Protein AF-A0A2G8LAC7-F1 (afdb_monomer)

InterPro domains:
  IPR053320 Protein DD3-3 O-glycosylation [PTHR35170] (4-66)

Organism: Stichopus japonicus (NCBI:txid307972)

pLDDT: mean 79.65, std 8.32, range [56.97, 95.5]

Radius of gyration: 18.26 Å; Cα contacts (8 Å, |Δi|>4): 98; chains: 1; bounding box: 43×23×52 Å

Solvent-accessible surface area (backbone atoms only — not comparable to full-atom values): 4796 Å² total; per-residue (Å²): 113,68,69,60,54,50,52,50,51,53,51,56,61,71,64,69,77,75,62,53,74,40,86,70,61,68,16,29,55,57,22,60,73,42,86,63,79,57,54,86,58,75,91,57,103,59,81,34,67,35,83,52,53,41,45,41,46,42,50,51,62,57,98,56,86,46,91,48,67,85,40,31,54,71,86,82,128

Structure (mmCIF, N/CA/C/O backbone):
data_AF-A0A2G8LAC7-F1
#
_entry.id   AF-A0A2G8LAC7-F1
#
loop_
_atom_site.group_PDB
_atom_site.id
_atom_site.type_symbol
_atom_site.label_atom_id
_atom_site.label_alt_id
_atom_site.label_comp_id
_atom_site.label_asym_id
_atom_site.label_entity_id
_atom_site.label_seq_id
_atom_site.pdbx_PDB_ins_code
_atom_site.Cartn_x
_atom_site.Cartn_y
_atom_site.Cartn_z
_atom_site.occupancy
_atom_site.B_iso_or_equiv
_atom_site.auth_seq_id
_atom_site.auth_comp_id
_atom_site.auth_asym_id
_atom_site.auth_atom_id
_atom_site.pdbx_PDB_model_num
ATOM 1 N N . MET A 1 1 ? 24.907 -2.906 -35.418 1.00 69.94 1 MET A N 1
ATOM 2 C CA . MET A 1 1 ? 23.720 -2.048 -35.202 1.00 69.94 1 MET A CA 1
ATOM 3 C C . MET A 1 1 ? 22.751 -2.676 -34.200 1.00 69.94 1 MET A C 1
ATOM 5 O O . MET A 1 1 ? 22.500 -2.063 -33.175 1.00 69.94 1 MET A O 1
ATOM 9 N N . HIS A 1 2 ? 22.320 -3.924 -34.407 1.00 86.06 2 HIS A N 1
ATOM 10 C CA . HIS A 1 2 ? 21.343 -4.618 -33.548 1.00 86.06 2 HIS A CA 1
ATOM 11 C C . HIS A 1 2 ? 21.732 -4.758 -32.065 1.00 86.06 2 HIS A C 1
ATOM 13 O O . HIS A 1 2 ? 20.895 -4.513 -31.205 1.00 86.06 2 HIS A O 1
ATOM 19 N N . LEU A 1 3 ? 22.999 -5.054 -31.746 1.00 89.62 3 LEU A N 1
ATOM 20 C CA . LEU A 1 3 ? 23.449 -5.188 -30.350 1.00 89.62 3 LEU A CA 1
ATOM 21 C C . LEU A 1 3 ? 23.370 -3.868 -29.562 1.00 89.62 3 LEU A C 1
ATOM 23 O O . LEU A 1 3 ? 23.042 -3.867 -28.382 1.00 89.62 3 LEU A O 1
ATOM 27 N N . ARG A 1 4 ? 23.621 -2.731 -30.228 1.00 93.00 4 ARG A N 1
ATOM 28 C CA . ARG A 1 4 ? 23.509 -1.398 -29.614 1.00 93.00 4 ARG A CA 1
ATOM 29 C C . ARG A 1 4 ? 22.049 -1.050 -29.338 1.00 93.00 4 ARG A C 1
ATOM 31 O O . ARG A 1 4 ? 21.737 -0.576 -28.256 1.00 93.00 4 ARG A O 1
ATOM 38 N N . CYS A 1 5 ? 21.158 -1.340 -30.287 1.00 93.00 5 CYS A N 1
ATOM 39 C CA . CYS A 1 5 ? 19.719 -1.153 -30.105 1.00 93.00 5 CYS A CA 1
ATOM 40 C C . CYS A 1 5 ? 19.172 -2.030 -28.970 1.00 93.00 5 CYS A C 1
ATOM 42 O O . CYS A 1 5 ? 18.415 -1.533 -28.1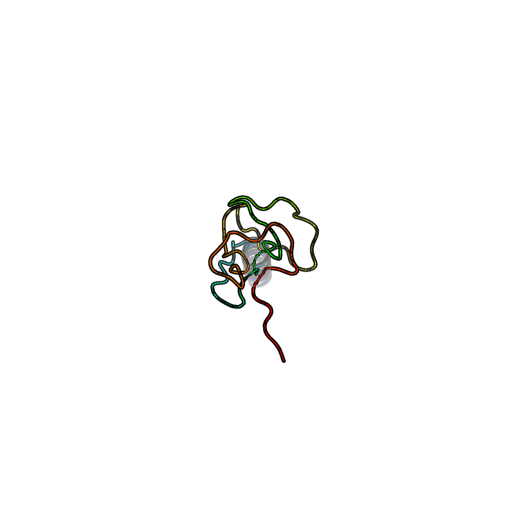45 1.00 93.00 5 CYS A O 1
ATOM 44 N N . ALA A 1 6 ? 19.594 -3.297 -28.890 1.00 94.88 6 ALA A N 1
ATOM 45 C CA . ALA A 1 6 ? 19.201 -4.197 -27.808 1.00 94.88 6 ALA A CA 1
ATOM 46 C C . ALA A 1 6 ? 19.689 -3.697 -26.439 1.00 94.88 6 ALA A C 1
ATOM 48 O O . ALA A 1 6 ? 18.905 -3.644 -25.501 1.00 94.88 6 ALA A O 1
ATOM 49 N N . ALA A 1 7 ? 20.947 -3.254 -26.333 1.00 95.50 7 ALA A N 1
ATOM 50 C CA . ALA A 1 7 ? 21.484 -2.703 -25.089 1.00 95.50 7 ALA A CA 1
ATOM 51 C C . ALA A 1 7 ? 20.745 -1.430 -24.636 1.00 95.50 7 ALA A C 1
ATOM 53 O O . ALA A 1 7 ? 20.426 -1.293 -23.458 1.00 95.50 7 ALA A O 1
ATOM 54 N N . ILE A 1 8 ? 20.432 -0.526 -25.573 1.00 95.19 8 ILE A N 1
ATOM 55 C CA . ILE A 1 8 ? 19.645 0.683 -25.292 1.00 95.19 8 ILE A CA 1
ATOM 56 C C . ILE A 1 8 ? 18.240 0.305 -24.815 1.00 95.19 8 ILE A C 1
ATOM 58 O O . ILE A 1 8 ? 17.777 0.841 -23.814 1.00 95.19 8 ILE A O 1
ATOM 62 N N . LEU A 1 9 ? 17.577 -0.639 -25.487 1.00 94.19 9 LEU A N 1
ATOM 63 C CA . LEU A 1 9 ? 16.243 -1.089 -25.098 1.00 94.19 9 LEU A CA 1
ATOM 64 C C . LEU A 1 9 ? 16.239 -1.700 -23.690 1.00 94.19 9 LEU A C 1
ATOM 66 O O . LEU A 1 9 ? 15.401 -1.332 -22.872 1.00 94.19 9 LEU A O 1
ATOM 70 N N . THR A 1 10 ? 17.200 -2.574 -23.382 1.00 93.94 10 THR A N 1
ATOM 71 C CA . THR A 1 10 ? 17.334 -3.171 -22.045 1.00 93.94 10 THR A CA 1
ATOM 72 C C . THR A 1 10 ? 17.561 -2.107 -20.973 1.00 93.94 10 THR A C 1
ATOM 74 O O . THR A 1 10 ? 16.940 -2.169 -19.915 1.00 93.94 10 THR A O 1
ATOM 77 N N . PHE A 1 11 ? 18.404 -1.106 -21.243 1.00 93.69 11 PHE A N 1
ATOM 78 C CA . PHE A 1 11 ? 18.644 -0.003 -20.311 1.00 93.69 11 PHE A CA 1
ATOM 79 C C . PHE A 1 11 ? 17.382 0.837 -20.066 1.00 93.69 11 PHE A C 1
ATOM 81 O O . PHE A 1 11 ? 17.067 1.145 -18.921 1.00 93.69 11 PHE A O 1
ATOM 88 N N . LEU A 1 12 ? 16.630 1.164 -21.122 1.00 93.06 12 LEU A N 1
ATOM 89 C CA . LEU A 1 12 ? 15.390 1.938 -21.009 1.00 93.06 12 LEU A CA 1
ATOM 90 C C . LEU A 1 12 ? 14.316 1.198 -20.203 1.00 93.06 12 LEU A C 1
ATOM 92 O O .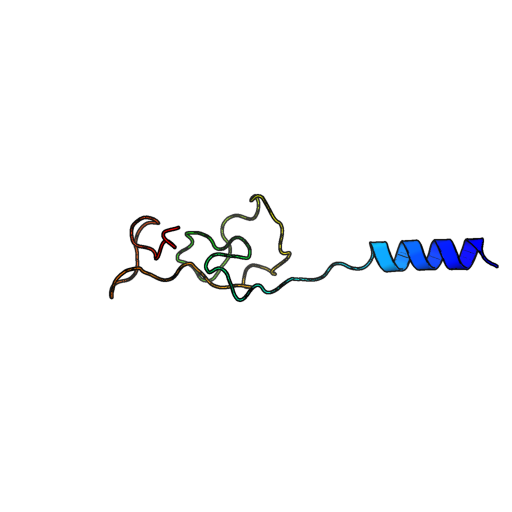 LEU A 1 12 ? 13.650 1.813 -19.377 1.00 93.06 12 LEU A O 1
ATOM 96 N N . VAL A 1 13 ? 14.172 -0.116 -20.403 1.00 88.62 13 VAL A N 1
ATOM 97 C CA . VAL A 1 13 ? 13.226 -0.937 -19.628 1.00 88.62 13 VAL A CA 1
ATOM 98 C C . VAL A 1 13 ? 13.652 -1.027 -18.162 1.00 88.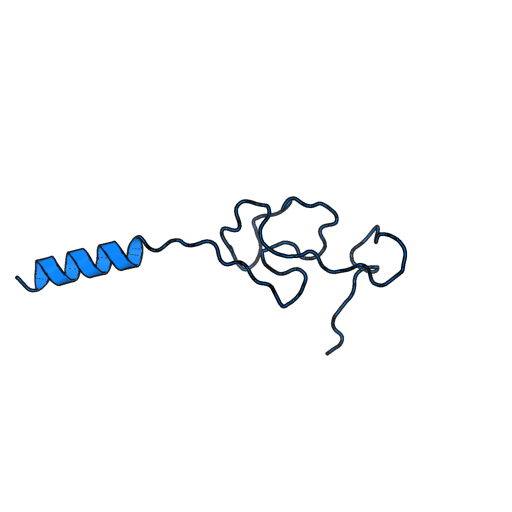62 13 VAL A C 1
ATOM 100 O O . VAL A 1 13 ? 12.811 -0.900 -17.279 1.00 88.62 13 VAL A O 1
ATOM 103 N N . ALA A 1 14 ? 14.950 -1.189 -17.888 1.00 87.31 14 ALA A N 1
ATOM 104 C CA . ALA A 1 14 ? 15.468 -1.238 -16.521 1.00 87.31 14 ALA A CA 1
ATOM 105 C C . ALA A 1 14 ? 15.356 0.107 -15.774 1.00 87.31 14 ALA A C 1
ATOM 107 O O . ALA A 1 14 ? 15.344 0.121 -14.547 1.00 87.31 14 ALA A O 1
ATOM 108 N N . ALA A 1 15 ? 15.281 1.227 -16.497 1.00 84.94 15 ALA A N 1
ATOM 109 C CA . ALA A 1 15 ? 15.162 2.567 -15.925 1.00 84.94 15 ALA A CA 1
ATOM 110 C C . ALA A 1 15 ? 13.712 2.990 -15.624 1.00 84.94 15 ALA A C 1
ATOM 112 O O . ALA A 1 15 ? 13.500 4.042 -15.020 1.00 84.94 15 ALA A O 1
ATOM 113 N N . VAL A 1 16 ? 12.710 2.204 -16.031 1.00 80.62 16 VAL A N 1
ATOM 114 C CA . VAL A 1 16 ? 11.311 2.463 -15.673 1.00 80.62 16 VAL A CA 1
ATOM 115 C C . VAL A 1 16 ? 11.092 2.068 -14.212 1.00 80.62 16 VAL A C 1
ATOM 117 O O . VAL A 1 16 ? 10.852 0.910 -13.883 1.00 80.62 16 VAL A O 1
ATOM 120 N N . LEU A 1 17 ? 11.171 3.066 -13.336 1.00 72.56 17 LEU A N 1
ATOM 121 C CA . LEU A 1 17 ? 10.643 3.035 -11.976 1.00 72.56 17 LEU A CA 1
ATOM 122 C C . LEU A 1 17 ? 9.509 4.059 -11.922 1.00 72.56 17 LEU A C 1
ATOM 124 O O . LEU A 1 17 ? 9.678 5.188 -12.385 1.00 72.56 17 LEU A O 1
ATOM 128 N N . GLY A 1 18 ? 8.343 3.662 -11.421 1.00 70.56 18 GLY A N 1
ATOM 129 C CA . GLY A 1 18 ? 7.179 4.539 -11.381 1.00 70.56 18 GLY A CA 1
ATOM 130 C C . GLY A 1 18 ? 6.287 4.249 -10.189 1.00 70.56 18 GLY A C 1
ATOM 131 O O . GLY A 1 18 ? 5.988 3.090 -9.897 1.00 70.56 18 GLY A O 1
ATOM 132 N N . ASP A 1 19 ? 5.850 5.323 -9.540 1.00 71.94 19 ASP A N 1
ATOM 133 C CA . ASP A 1 19 ? 4.935 5.268 -8.410 1.00 71.94 19 ASP A CA 1
ATOM 134 C C . ASP A 1 19 ? 3.555 4.847 -8.914 1.00 71.94 19 ASP A C 1
ATOM 136 O O . ASP A 1 19 ? 2.967 5.483 -9.795 1.00 71.94 19 ASP A O 1
ATOM 140 N N . VAL A 1 20 ? 3.008 3.776 -8.345 1.00 71.69 20 VAL A N 1
ATOM 141 C CA . VAL A 1 20 ? 1.668 3.311 -8.709 1.00 71.69 20 VAL A CA 1
ATOM 142 C C . VAL A 1 20 ? 0.677 3.793 -7.659 1.00 71.69 20 VAL A C 1
ATOM 144 O O . VAL A 1 20 ? 0.743 3.421 -6.487 1.00 71.69 20 VAL A O 1
ATOM 147 N N . TYR A 1 21 ? -0.277 4.630 -8.072 1.00 74.69 21 TYR A N 1
ATOM 148 C CA . TYR A 1 21 ? -1.364 5.080 -7.206 1.00 74.69 21 TYR A CA 1
ATOM 149 C C . TYR A 1 21 ? -2.566 4.135 -7.324 1.00 74.69 21 TYR A C 1
ATOM 151 O O . TYR A 1 21 ? -3.320 4.195 -8.296 1.00 74.69 21 TYR A O 1
ATOM 159 N N . PHE A 1 22 ? -2.775 3.268 -6.330 1.00 72.62 22 PHE A N 1
ATOM 160 C CA . PHE A 1 22 ? -3.935 2.380 -6.305 1.00 72.62 22 PHE A CA 1
ATOM 161 C C . PHE A 1 22 ? -5.124 3.028 -5.596 1.00 72.62 22 PHE A C 1
ATOM 163 O O . PHE A 1 22 ? -5.071 3.350 -4.410 1.00 72.62 22 PHE A O 1
ATOM 170 N N . HIS A 1 23 ? -6.222 3.174 -6.340 1.00 76.12 23 HIS A N 1
ATOM 171 C CA . HIS A 1 23 ? -7.482 3.730 -5.841 1.00 76.12 23 HIS A CA 1
ATOM 172 C C . HIS A 1 23 ? -8.370 2.669 -5.159 1.00 76.12 23 HIS A C 1
ATOM 174 O O . HIS A 1 23 ? -9.175 2.994 -4.291 1.00 76.12 23 HIS A O 1
ATOM 180 N N . ASN A 1 24 ? -8.227 1.399 -5.551 1.00 75.94 24 ASN A N 1
ATOM 181 C CA . ASN A 1 24 ? -8.976 0.253 -5.034 1.00 75.94 24 ASN A CA 1
ATOM 182 C C . ASN A 1 24 ? -8.088 -1.007 -5.139 1.00 75.94 24 ASN A C 1
ATOM 184 O O . ASN A 1 24 ? -7.452 -1.170 -6.184 1.00 75.94 24 ASN A O 1
ATOM 188 N N . PRO A 1 25 ? -8.026 -1.899 -4.132 1.00 75.38 25 PRO A N 1
ATOM 189 C CA . PRO A 1 25 ? -8.740 -1.887 -2.850 1.00 75.38 25 PRO A CA 1
ATOM 190 C C . PRO A 1 25 ? -8.274 -0.793 -1.877 1.00 75.38 25 PRO A C 1
ATOM 192 O O . PRO A 1 25 ? -7.171 -0.258 -1.990 1.00 75.38 25 PRO A O 1
ATOM 195 N N . ARG A 1 26 ? -9.129 -0.452 -0.906 1.00 76.62 26 ARG A N 1
ATOM 196 C CA . ARG A 1 26 ? -8.774 0.437 0.217 1.00 76.62 26 ARG A CA 1
ATOM 197 C C . ARG A 1 26 ? -7.630 -0.171 1.037 1.00 76.62 26 ARG A C 1
ATOM 199 O O . ARG A 1 26 ? -7.503 -1.390 1.102 1.00 76.62 26 ARG A O 1
ATOM 206 N N . GLY A 1 27 ? -6.799 0.662 1.664 1.00 74.31 27 GLY A N 1
ATOM 207 C CA . GLY A 1 27 ? -5.613 0.197 2.396 1.00 74.31 27 GLY A CA 1
ATOM 208 C C . GLY A 1 27 ? -4.465 -0.286 1.496 1.00 74.31 27 GLY A C 1
ATOM 209 O O . GLY A 1 27 ? -3.471 -0.807 2.000 1.00 74.31 27 GLY A O 1
ATOM 210 N N . SER A 1 28 ? -4.576 -0.118 0.172 1.00 73.44 28 SER A N 1
ATOM 211 C CA . SER A 1 28 ? -3.491 -0.401 -0.775 1.00 73.44 28 SER A CA 1
ATOM 212 C C . SER A 1 28 ? -2.298 0.553 -0.583 1.00 73.44 28 SER A C 1
ATOM 214 O O . SER A 1 28 ? -2.322 1.456 0.256 1.00 73.44 28 SER A O 1
ATOM 216 N N . ASN A 1 29 ? -1.223 0.346 -1.348 1.00 73.06 29 ASN A N 1
ATOM 217 C CA . ASN A 1 29 ? 0.008 1.140 -1.288 1.00 73.06 29 ASN A CA 1
ATOM 218 C C . ASN A 1 29 ? 0.631 1.194 0.118 1.00 73.06 29 ASN A C 1
ATOM 220 O O . ASN A 1 29 ? 1.048 2.245 0.598 1.00 73.06 29 ASN A O 1
ATOM 224 N N . ASN A 1 30 ? 0.684 0.051 0.807 1.00 73.25 30 ASN A N 1
ATOM 225 C CA . ASN A 1 30 ? 1.213 -0.075 2.170 1.00 73.25 30 ASN A CA 1
ATOM 226 C C . ASN A 1 30 ? 0.463 0.685 3.275 1.00 73.25 30 ASN A C 1
ATOM 228 O O . ASN A 1 30 ? 0.969 0.759 4.393 1.00 73.25 30 ASN A O 1
ATOM 232 N N . ARG A 1 31 ? -0.746 1.195 3.018 1.00 76.75 31 ARG A N 1
ATOM 233 C CA . ARG A 1 31 ? -1.527 1.969 4.002 1.00 76.75 31 ARG A CA 1
ATOM 234 C C . ARG A 1 31 ? -2.555 1.142 4.774 1.00 76.75 31 ARG A C 1
ATOM 236 O O . ARG A 1 31 ? -3.468 1.683 5.395 1.00 76.75 31 ARG A O 1
ATOM 243 N N . LEU A 1 32 ? -2.433 -0.182 4.723 1.00 73.81 32 LEU A N 1
ATOM 244 C CA . LEU A 1 32 ? -3.331 -1.090 5.420 1.00 73.81 32 LEU A CA 1
ATOM 245 C C . LEU A 1 32 ? -3.173 -0.895 6.933 1.00 73.81 32 LEU A C 1
ATOM 247 O O . LEU A 1 32 ? -2.087 -1.101 7.482 1.00 73.81 32 LEU A O 1
ATOM 251 N N . ASN A 1 33 ? -4.268 -0.534 7.590 1.00 75.25 33 ASN A N 1
ATOM 252 C CA . ASN A 1 33 ? -4.367 -0.354 9.035 1.00 75.25 33 ASN A CA 1
ATOM 253 C C . ASN A 1 33 ? -3.612 0.843 9.624 1.00 75.25 33 ASN A C 1
ATOM 255 O O . ASN A 1 33 ? -3.353 0.883 10.824 1.00 75.25 33 ASN A O 1
ATOM 259 N N . GLU A 1 34 ? -3.286 1.843 8.806 1.00 74.88 34 GLU A N 1
ATOM 260 C CA . GLU A 1 34 ? -2.669 3.077 9.296 1.00 74.88 34 GLU A CA 1
ATOM 261 C C . GLU A 1 34 ? -3.725 4.169 9.526 1.00 74.88 34 GLU A C 1
ATOM 263 O O . GLU A 1 34 ? -4.597 4.382 8.684 1.00 74.88 34 GLU A O 1
ATOM 268 N N . GLN A 1 35 ? -3.661 4.863 10.669 1.00 74.06 35 GLN A N 1
ATOM 269 C CA . GLN A 1 35 ? -4.536 6.010 10.967 1.00 74.06 35 GLN A CA 1
ATOM 270 C C . GLN A 1 35 ? -4.022 7.313 10.343 1.00 74.06 35 GLN A C 1
ATOM 272 O O . GLN A 1 35 ? -4.800 8.211 10.030 1.00 74.06 35 GLN A O 1
ATOM 277 N N . SER A 1 36 ? -2.704 7.449 10.191 1.00 76.19 36 SER A N 1
ATOM 278 C CA . SER A 1 36 ? -2.082 8.693 9.745 1.00 76.19 36 SER A CA 1
ATOM 279 C C . SER A 1 36 ? -2.121 8.832 8.220 1.00 76.19 36 SER A C 1
ATOM 281 O O . SER A 1 36 ? -2.377 7.883 7.475 1.00 76.19 36 SER A O 1
ATOM 283 N N . ALA A 1 37 ? -1.862 10.054 7.746 1.00 73.81 37 ALA A N 1
ATOM 284 C CA . ALA A 1 37 ? -1.709 10.364 6.329 1.00 73.81 37 ALA A CA 1
ATOM 285 C C . ALA A 1 37 ? -0.362 9.883 5.747 1.00 73.81 37 ALA A C 1
ATOM 287 O O . ALA A 1 37 ? -0.231 9.845 4.527 1.00 73.81 37 ALA A O 1
ATOM 288 N N . GLU A 1 38 ? 0.588 9.462 6.576 1.00 77.44 38 GLU A N 1
ATOM 289 C CA . GLU A 1 38 ? 1.935 9.066 6.163 1.00 77.44 38 GLU A CA 1
ATOM 290 C C . GLU A 1 38 ? 2.129 7.565 6.351 1.00 77.44 38 GLU A C 1
ATOM 292 O O . GLU A 1 38 ? 1.766 7.023 7.387 1.00 77.44 38 GLU A O 1
ATOM 297 N N . ARG A 1 39 ? 2.748 6.901 5.375 1.00 73.88 39 ARG A N 1
ATOM 298 C CA . ARG A 1 39 ? 3.101 5.484 5.471 1.00 73.88 39 ARG A CA 1
ATOM 299 C C . ARG A 1 39 ? 4.167 5.264 6.553 1.00 73.88 39 ARG A C 1
ATOM 301 O O . ARG A 1 39 ? 5.318 5.668 6.400 1.00 73.88 39 ARG A O 1
ATOM 308 N N . THR A 1 40 ? 3.815 4.523 7.591 1.00 75.62 40 THR A N 1
ATOM 309 C CA . THR A 1 40 ? 4.638 4.251 8.773 1.00 75.62 40 THR A CA 1
ATOM 310 C C . THR A 1 40 ? 5.543 3.035 8.556 1.00 75.62 40 THR A C 1
ATOM 312 O O . THR A 1 40 ? 6.680 3.023 9.023 1.00 75.62 40 THR A O 1
ATOM 315 N N . ASN A 1 41 ? 5.096 2.026 7.791 1.00 73.94 41 ASN A N 1
ATOM 316 C CA . ASN A 1 41 ? 5.892 0.823 7.502 1.00 73.94 41 ASN A CA 1
ATOM 317 C C . ASN A 1 41 ? 6.048 0.550 5.990 1.00 73.94 41 ASN A C 1
ATOM 319 O O . ASN A 1 41 ? 5.066 0.448 5.252 1.00 73.94 41 ASN A O 1
ATOM 323 N N . ALA A 1 42 ? 7.297 0.464 5.512 1.00 71.69 42 ALA A N 1
ATOM 324 C CA . ALA A 1 42 ? 7.642 0.244 4.094 1.00 71.69 42 ALA A CA 1
ATOM 325 C C . ALA A 1 42 ? 7.747 -1.243 3.753 1.00 71.69 42 ALA A C 1
ATOM 327 O O . ALA A 1 42 ? 7.556 -1.641 2.609 1.00 71.69 42 ALA A O 1
ATOM 328 N N . ASN A 1 43 ? 8.018 -2.068 4.761 1.00 72.00 43 ASN A N 1
ATOM 329 C CA . ASN A 1 43 ? 8.357 -3.470 4.601 1.00 72.00 43 ASN A CA 1
ATOM 330 C C . ASN A 1 43 ? 7.081 -4.314 4.611 1.00 72.00 43 ASN A C 1
ATOM 332 O O . ASN A 1 43 ? 6.773 -4.986 5.595 1.00 72.00 43 ASN A O 1
ATOM 336 N N . ARG A 1 44 ? 6.316 -4.261 3.519 1.00 70.88 44 ARG A N 1
ATOM 337 C CA . ARG A 1 44 ? 5.210 -5.198 3.272 1.00 70.88 44 ARG A CA 1
ATOM 338 C C . ARG A 1 44 ? 5.404 -5.883 1.918 1.00 70.88 44 ARG A C 1
ATOM 340 O O . ARG A 1 44 ? 6.369 -5.614 1.215 1.00 70.88 44 ARG A O 1
ATOM 347 N N . LEU A 1 45 ? 4.491 -6.792 1.577 1.00 71.38 45 LEU A N 1
ATOM 348 C CA . LEU A 1 45 ? 4.595 -7.708 0.433 1.00 71.38 45 LEU A CA 1
ATOM 349 C C . LEU A 1 45 ? 4.792 -7.016 -0.933 1.00 71.38 45 LEU A C 1
ATOM 351 O O . LEU A 1 45 ? 5.243 -7.657 -1.877 1.00 71.38 45 LEU A O 1
ATOM 355 N N . PHE A 1 46 ? 4.461 -5.728 -1.040 1.00 73.88 46 PHE A N 1
ATOM 356 C CA . PHE A 1 46 ? 4.580 -4.942 -2.261 1.00 73.88 46 PHE A CA 1
ATOM 357 C C . PHE A 1 46 ? 5.133 -3.544 -1.962 1.00 73.88 46 PHE A C 1
ATOM 359 O O . PHE A 1 46 ? 4.630 -2.853 -1.078 1.00 73.88 46 PHE A O 1
ATOM 366 N N . ASP A 1 47 ? 6.128 -3.114 -2.737 1.00 73.06 47 ASP A N 1
ATOM 367 C CA . ASP A 1 47 ? 6.649 -1.751 -2.700 1.00 73.06 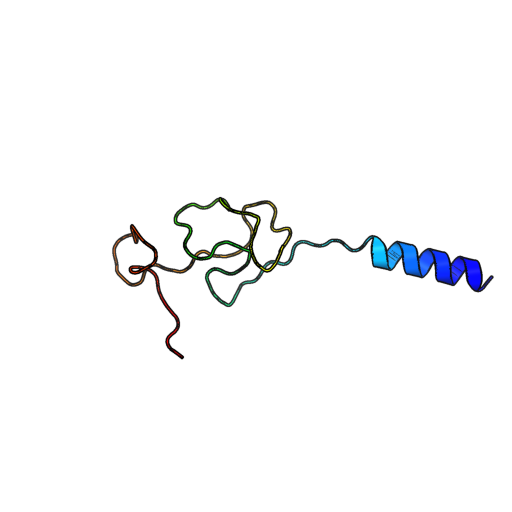47 ASP A CA 1
ATOM 368 C C . ASP A 1 47 ? 6.048 -0.932 -3.848 1.00 73.06 47 ASP A C 1
ATOM 370 O O . ASP A 1 47 ? 6.434 -1.051 -5.008 1.00 73.06 47 ASP A O 1
ATOM 374 N N . SER A 1 48 ? 5.069 -0.101 -3.497 1.00 71.94 48 SER A N 1
ATOM 375 C CA . SER A 1 48 ? 4.379 0.791 -4.438 1.00 71.94 48 SER A CA 1
ATOM 376 C C . SER A 1 48 ? 5.181 2.027 -4.863 1.00 71.94 48 SER A C 1
ATOM 378 O O . SER A 1 48 ? 4.697 2.777 -5.710 1.00 71.94 48 SER A O 1
ATOM 380 N N . GLN A 1 49 ? 6.338 2.286 -4.237 1.00 73.44 49 GLN A N 1
ATOM 381 C CA . GLN A 1 49 ? 7.123 3.519 -4.398 1.00 73.44 49 GLN A CA 1
ATOM 382 C C . GLN A 1 49 ? 6.307 4.813 -4.162 1.00 73.44 49 GLN A C 1
ATOM 384 O O . GLN A 1 49 ? 6.632 5.875 -4.656 1.00 73.44 49 GLN A O 1
ATOM 389 N N . ASN A 1 50 ? 5.248 4.780 -3.349 1.00 71.38 50 ASN A N 1
ATOM 390 C CA . ASN A 1 50 ? 4.232 5.843 -3.240 1.00 71.38 50 ASN A CA 1
ATOM 391 C C . ASN A 1 50 ? 4.639 7.174 -2.558 1.00 71.38 50 ASN A C 1
ATOM 393 O O . ASN A 1 50 ? 3.756 7.887 -2.062 1.00 71.38 50 ASN A O 1
ATOM 397 N N . ASN A 1 51 ? 5.933 7.489 -2.460 1.00 73.12 51 ASN A N 1
ATOM 398 C CA . ASN A 1 51 ? 6.478 8.683 -1.799 1.00 73.12 51 ASN A CA 1
ATOM 399 C C . ASN A 1 51 ? 5.806 9.000 -0.438 1.00 73.12 51 ASN A C 1
ATOM 401 O O . ASN A 1 51 ? 5.469 10.141 -0.129 1.00 73.12 51 ASN A O 1
ATOM 405 N N . ASN A 1 52 ? 5.526 7.951 0.343 1.00 73.00 52 ASN A N 1
ATOM 406 C CA . ASN A 1 52 ? 4.883 7.946 1.666 1.00 73.00 52 ASN A CA 1
ATOM 407 C C . ASN A 1 52 ? 3.416 8.404 1.755 1.00 73.00 52 ASN A C 1
ATOM 409 O O . ASN A 1 52 ? 2.780 8.115 2.770 1.00 73.00 52 ASN A O 1
ATOM 413 N N . ARG A 1 53 ? 2.850 9.055 0.731 1.00 73.88 53 ARG A N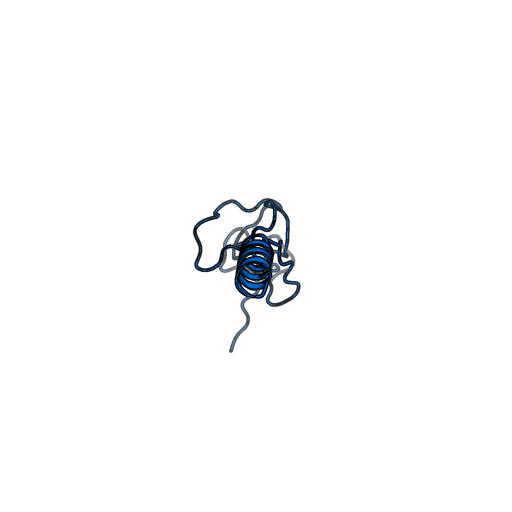 1
ATOM 414 C CA . ARG A 1 53 ? 1.480 9.610 0.788 1.00 73.88 53 ARG A CA 1
ATOM 415 C C . ARG A 1 53 ? 0.513 9.044 -0.245 1.00 73.88 53 ARG A C 1
ATOM 417 O O . ARG A 1 53 ? -0.686 9.288 -0.133 1.00 73.88 53 ARG A O 1
ATOM 424 N N . GLY A 1 54 ? 0.977 8.280 -1.231 1.00 70.62 54 GLY A N 1
ATOM 425 C CA . GLY A 1 54 ? 0.101 7.738 -2.271 1.00 70.62 54 GLY A CA 1
ATOM 426 C C . GLY A 1 54 ? -0.803 6.596 -1.780 1.00 70.62 54 GLY A C 1
ATOM 427 O O . GLY A 1 54 ? -0.355 5.687 -1.089 1.00 70.62 54 GLY A O 1
ATOM 428 N N . GLY A 1 55 ? -2.070 6.598 -2.193 1.00 74.50 55 GLY A N 1
ATOM 429 C CA . GLY A 1 55 ? -3.105 5.626 -1.819 1.00 74.50 55 GLY A CA 1
ATOM 430 C C . GLY A 1 55 ? -4.052 6.119 -0.718 1.00 74.50 55 GLY A C 1
ATOM 431 O O . GLY A 1 55 ? -3.892 7.221 -0.191 1.00 74.50 55 GLY A O 1
ATOM 432 N N . TYR A 1 56 ? -5.032 5.284 -0.366 1.00 78.69 56 TYR A N 1
AT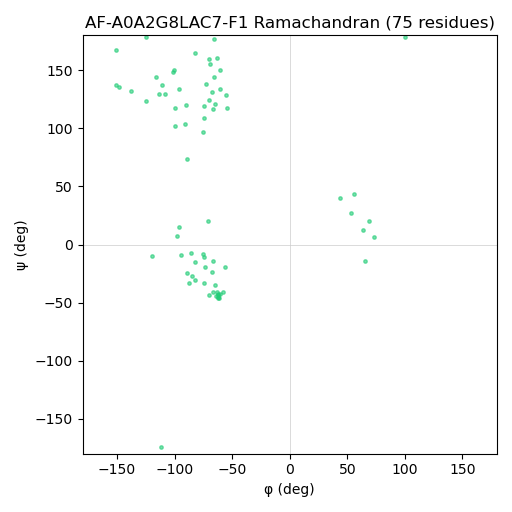OM 433 C CA . TYR A 1 56 ? -6.025 5.559 0.680 1.00 78.69 56 TYR A CA 1
ATOM 434 C C . TYR A 1 56 ? -5.903 4.579 1.844 1.00 78.69 56 TYR A C 1
ATOM 436 O O . TYR A 1 56 ? -5.664 3.388 1.635 1.00 78.69 56 TYR A O 1
ATOM 444 N N . ASN A 1 57 ? -6.145 5.069 3.060 1.00 79.69 57 ASN A N 1
ATOM 445 C CA . ASN A 1 57 ? -6.308 4.220 4.240 1.00 79.69 57 ASN A CA 1
ATOM 446 C C . ASN A 1 57 ? -7.537 3.306 4.082 1.00 79.69 57 ASN A C 1
ATOM 448 O O . ASN A 1 57 ? -8.440 3.570 3.279 1.00 79.69 57 ASN A O 1
ATOM 452 N N . ALA A 1 58 ? -7.581 2.226 4.865 1.00 84.00 58 ALA A N 1
ATOM 453 C CA . ALA A 1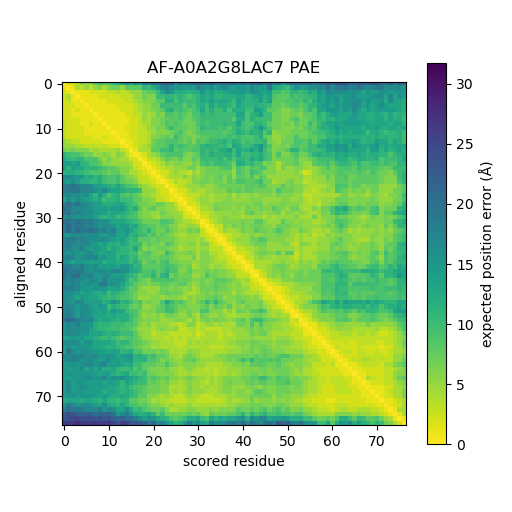 58 ? -8.853 1.567 5.128 1.00 84.00 58 ALA A CA 1
ATOM 454 C C . ALA A 1 58 ? -9.778 2.581 5.820 1.00 84.00 58 ALA A C 1
ATOM 456 O O . ALA A 1 58 ? -9.336 3.315 6.702 1.00 84.00 58 ALA A O 1
ATOM 457 N N . GLY A 1 59 ? -11.028 2.674 5.365 1.00 85.50 59 GLY A N 1
ATOM 458 C CA . GLY A 1 59 ? -12.003 3.558 6.004 1.00 85.50 59 GLY A CA 1
ATOM 459 C C . GLY A 1 59 ? -12.376 3.032 7.385 1.00 85.50 59 GLY A C 1
ATOM 460 O O . GLY A 1 59 ? -12.288 1.827 7.617 1.00 85.50 59 GLY A O 1
ATOM 461 N N . ASP A 1 60 ? -12.817 3.912 8.273 1.00 88.94 60 ASP A N 1
ATOM 462 C CA . ASP A 1 60 ? -13.398 3.504 9.550 1.00 88.94 60 ASP A CA 1
ATOM 463 C C . ASP A 1 60 ? -14.718 2.75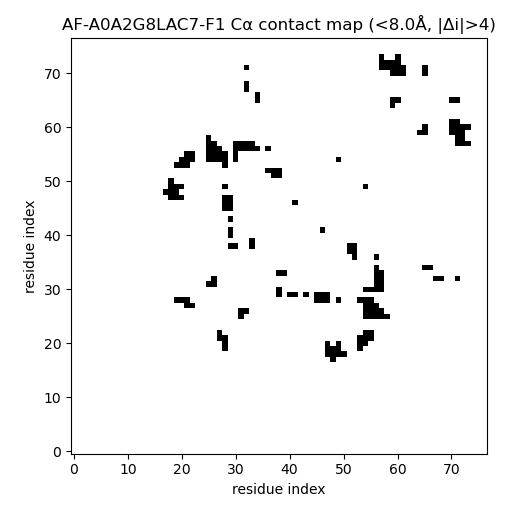4 9.305 1.00 88.94 60 ASP A C 1
ATOM 465 O O . ASP A 1 60 ? -15.445 3.038 8.349 1.00 88.94 60 ASP A O 1
ATOM 469 N N . GLU A 1 61 ? -15.009 1.745 10.125 1.00 88.06 61 GLU A N 1
ATOM 470 C CA . GLU A 1 61 ? -16.262 0.985 10.033 1.00 88.06 61 GLU A CA 1
ATOM 471 C C . GLU A 1 61 ? -17.454 1.793 10.569 1.00 88.06 61 GLU A C 1
ATOM 473 O O . GLU A 1 61 ? -18.571 1.659 10.071 1.00 88.06 61 GLU A O 1
ATOM 478 N N . GLY A 1 62 ? -17.211 2.638 11.576 1.00 86.88 62 GLY A N 1
ATOM 479 C CA . GLY A 1 62 ? -18.226 3.449 12.246 1.00 86.88 62 GLY A CA 1
ATOM 480 C C . GLY A 1 62 ? -18.087 4.952 11.998 1.00 86.88 62 GLY A C 1
ATOM 481 O O . GLY A 1 62 ? -17.243 5.413 11.237 1.00 86.88 62 GLY A O 1
ATOM 482 N N . GLU A 1 63 ? -18.921 5.731 12.690 1.00 88.25 63 GLU A N 1
ATOM 483 C CA . GLU A 1 63 ? -18.937 7.203 12.607 1.00 88.25 63 GLU A CA 1
ATOM 484 C C . GLU A 1 63 ? -17.746 7.870 13.314 1.00 88.25 63 GLU A C 1
ATOM 486 O O . GLU A 1 63 ? -17.428 9.030 13.058 1.00 88.25 63 GLU A O 1
ATOM 491 N N . ASN A 1 64 ? -17.096 7.138 14.221 1.00 90.00 64 ASN A N 1
ATOM 492 C CA . ASN A 1 64 ? -15.942 7.607 14.977 1.00 90.00 64 ASN A CA 1
ATOM 493 C C . ASN A 1 64 ? -14.648 7.065 14.369 1.00 90.00 64 ASN A C 1
ATOM 495 O O . ASN A 1 64 ? -14.620 5.937 13.877 1.00 90.00 64 ASN A O 1
ATOM 499 N N . ALA A 1 65 ? -13.565 7.833 14.507 1.00 87.19 65 ALA A N 1
ATOM 500 C CA . ALA A 1 65 ? -12.236 7.406 14.085 1.00 87.19 65 ALA A CA 1
ATOM 501 C C . ALA A 1 65 ? -11.841 6.073 14.749 1.00 87.19 65 ALA A C 1
ATOM 503 O O . ALA A 1 65 ? -11.914 5.934 15.977 1.00 87.19 65 ALA A O 1
ATOM 504 N N . ALA A 1 66 ? -11.402 5.100 13.946 1.00 87.06 66 ALA A N 1
ATOM 505 C CA . ALA A 1 66 ? -10.940 3.812 14.443 1.00 87.06 66 ALA A CA 1
ATOM 506 C C . ALA A 1 66 ? -9.646 3.994 15.236 1.00 87.06 66 ALA A C 1
ATOM 508 O O . ALA A 1 66 ? -8.710 4.606 14.737 1.00 87.06 66 ALA A O 1
ATOM 509 N N . ASN A 1 67 ? -9.556 3.425 16.440 1.00 86.00 67 ASN A N 1
ATOM 510 C CA . ASN A 1 67 ? -8.334 3.423 17.259 1.00 86.00 67 ASN A CA 1
ATOM 511 C C . ASN A 1 67 ? -7.495 2.156 17.063 1.00 86.00 67 ASN A C 1
ATOM 513 O O . ASN A 1 67 ? -6.385 2.045 17.580 1.00 86.00 67 ASN A O 1
ATOM 517 N N . ASN A 1 68 ? -8.043 1.171 16.358 1.00 85.12 68 ASN A N 1
AT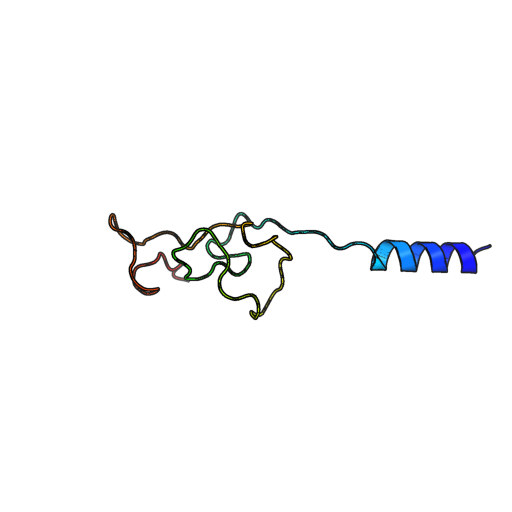OM 518 C CA . ASN A 1 68 ? -7.365 -0.063 16.012 1.00 85.12 68 ASN A CA 1
ATOM 519 C C . ASN A 1 68 ? -7.918 -0.623 14.698 1.00 85.12 68 ASN A C 1
ATOM 521 O O . ASN A 1 68 ? -8.971 -0.224 14.205 1.00 85.12 68 ASN A O 1
ATOM 525 N N . GLU A 1 69 ? -7.204 -1.596 14.152 1.00 83.00 69 GLU A N 1
ATOM 526 C CA . GLU A 1 69 ? -7.527 -2.218 12.871 1.00 83.00 69 GLU A CA 1
ATOM 527 C C . GLU A 1 69 ? -8.829 -3.037 12.844 1.00 83.00 69 GLU A C 1
ATOM 529 O O . GLU A 1 69 ? -9.287 -3.395 11.759 1.00 83.00 69 GLU A O 1
ATOM 534 N N . ASN A 1 70 ? -9.402 -3.364 14.009 1.00 85.75 70 ASN A N 1
ATOM 535 C CA . ASN A 1 70 ? -10.672 -4.090 14.120 1.00 85.75 70 ASN A CA 1
ATOM 536 C C . ASN A 1 70 ? -11.879 -3.158 13.980 1.00 85.75 70 ASN A C 1
ATOM 538 O O . ASN A 1 70 ? -12.986 -3.640 13.808 1.00 85.75 70 ASN A O 1
ATOM 542 N N . GLN A 1 71 ? -11.665 -1.844 14.084 1.00 87.38 71 GLN A N 1
ATOM 543 C CA . GLN A 1 71 ? -12.687 -0.809 13.911 1.00 87.38 71 GLN A CA 1
ATOM 544 C C . GLN A 1 71 ? -12.660 -0.201 12.500 1.00 87.38 71 GLN A C 1
ATOM 546 O O . GLN A 1 71 ? -13.321 0.802 12.238 1.00 87.38 71 GLN A O 1
ATOM 551 N N . GLN A 1 72 ? -11.856 -0.768 11.601 1.00 88.31 72 GLN A N 1
ATOM 552 C CA . GLN A 1 72 ? -11.760 -0.350 10.209 1.00 88.31 72 GLN A CA 1
ATOM 553 C C . GLN A 1 72 ? -12.549 -1.292 9.311 1.00 88.31 72 GLN A C 1
ATOM 555 O O . GLN A 1 72 ? -12.622 -2.496 9.548 1.00 88.31 72 GLN A O 1
ATOM 560 N N . TYR A 1 73 ? -13.083 -0.735 8.230 1.00 85.25 73 TYR A N 1
ATOM 561 C CA . TYR A 1 73 ? -13.839 -1.458 7.227 1.00 85.25 73 TYR A CA 1
ATOM 562 C C . TYR A 1 73 ? -13.033 -2.637 6.674 1.00 85.25 73 TYR A C 1
ATOM 564 O O . TYR A 1 73 ? -12.000 -2.458 6.018 1.00 85.25 73 TYR A O 1
ATOM 572 N N . ARG A 1 74 ? -13.556 -3.846 6.889 1.00 83.31 74 ARG A N 1
ATOM 573 C CA . ARG A 1 74 ? -13.028 -5.083 6.316 1.00 83.31 74 ARG A CA 1
ATOM 574 C C . ARG A 1 74 ? -13.978 -5.579 5.242 1.00 83.31 74 ARG A C 1
ATOM 576 O O . ARG A 1 74 ? -15.187 -5.661 5.439 1.00 83.31 74 ARG A O 1
ATOM 583 N N . MET A 1 75 ? -13.419 -5.873 4.076 1.00 73.38 75 MET A N 1
ATOM 584 C CA . MET A 1 75 ? -14.191 -6.442 2.983 1.00 73.38 75 MET A CA 1
ATOM 585 C C . MET A 1 75 ? -14.451 -7.910 3.329 1.00 73.38 75 MET A C 1
ATOM 587 O O . MET A 1 75 ? -13.518 -8.710 3.348 1.00 73.38 75 MET A O 1
ATOM 591 N N . ASN A 1 76 ? -15.696 -8.244 3.663 1.00 68.31 76 ASN A N 1
ATOM 592 C CA . ASN A 1 76 ? -16.102 -9.629 3.881 1.00 68.31 76 ASN A CA 1
ATOM 593 C C . ASN A 1 76 ? -16.207 -10.314 2.512 1.00 68.31 76 ASN A C 1
ATOM 595 O O . ASN A 1 76 ? -16.962 -9.851 1.655 1.00 68.31 76 ASN A O 1
ATOM 599 N N . THR A 1 77 ? -15.409 -11.360 2.303 1.00 56.97 77 THR A N 1
ATOM 600 C CA . THR A 1 77 ? -15.496 -12.269 1.145 1.00 56.97 77 THR A CA 1
ATOM 601 C C . THR A 1 77 ? -16.632 -13.259 1.295 1.00 56.97 77 THR A C 1
ATOM 603 O O . THR A 1 77 ? -16.788 -13.774 2.426 1.00 56.97 77 THR A O 1
#

Foldseek 3Di:
DVVVVVVVVVVVVVPDDDQDADAPDACPQQQEWPLDQFRPDQPDPDHRVNVRRGGHHQAFCDPDRDPTNVRGDDDDD

Mean predicted aligned error: 8.1 Å

Sequence (77 aa):
MHLRCAAILTFLVAAVLGDVYFHNPRGSNNRLNEQSAERTNANRLFDSQNNNRGGYNAGDEGENAANNENQQYRMNT

Secondary structure (DSSP, 8-state):
-HHHHHHHHHHHHHT--------SSTTTTTTTT--SSS-----SS-----TTT-S-PPPBSSSSPPSSGGGB-----